Protein AF-A0A2U1S913-F1 (afdb_monomer_lite)

Radius of gyration: 18.41 Å; chains: 1; bounding box: 56×22×53 Å

Sequence (129 aa):
MKEMLNEIDWKSLIFGAAFCAVIAMFGSSPGLEILAPFASVGLLYIGYKGKNLTYGTILGAIGAIPLFLVAMYGGLGSFTITSTTVVLILISCLIIGALLGFVGALFHKNYIKTKKAKEQRGKNKKNKK

Organism: NCBI:txid190976

Secondary structure (DSSP, 8-state):
-HHHHHTS-HHHHHHHHHHHHHHHHHHTSTT-GGGGGGHHHHHHHHHHT-SSHHHHHHHHHHHTHHHHHHIIIIIT------HHHHHHHHHHHHHHHHHHHHHHHHHHHHHHHHHHHHHHHHHHHHTT-

Structure (mmCIF, N/CA/C/O backbone):
data_AF-A0A2U1S913-F1
#
_entry.id   AF-A0A2U1S913-F1
#
loop_
_atom_site.group_PDB
_atom_site.id
_atom_site.type_symbol
_atom_site.label_atom_id
_atom_site.label_alt_id
_atom_site.label_comp_id
_atom_site.label_asym_id
_atom_site.label_entity_id
_atom_site.label_seq_id
_atom_site.pdbx_PDB_ins_code
_atom_site.Cartn_x
_atom_site.Cartn_y
_atom_site.Cartn_z
_atom_site.occupancy
_atom_site.B_iso_or_equiv
_atom_site.auth_seq_id
_atom_site.auth_comp_id
_atom_site.auth_asym_id
_atom_site.auth_atom_id
_atom_site.pdbx_PDB_model_num
ATOM 1 N N . MET A 1 1 ? 9.247 -2.734 19.733 1.00 43.06 1 MET A N 1
ATOM 2 C CA . MET A 1 1 ? 8.830 -3.309 18.427 1.00 43.06 1 MET A CA 1
ATOM 3 C C . MET A 1 1 ? 7.828 -4.463 18.538 1.00 43.06 1 MET A C 1
ATOM 5 O O . MET A 1 1 ? 6.896 -4.474 17.748 1.00 43.06 1 MET A O 1
ATOM 9 N N . LYS A 1 2 ? 7.953 -5.406 19.491 1.00 38.94 2 LYS A N 1
ATOM 10 C CA . LYS A 1 2 ? 7.021 -6.553 19.621 1.00 38.94 2 LYS A CA 1
ATOM 11 C C . LYS A 1 2 ? 5.573 -6.158 19.974 1.00 38.94 2 LYS A C 1
ATOM 13 O O . LYS A 1 2 ? 4.648 -6.733 19.417 1.00 38.94 2 LYS A O 1
ATOM 18 N N . GLU A 1 3 ? 5.374 -5.127 20.800 1.00 40.91 3 GLU A N 1
ATOM 19 C CA . GLU A 1 3 ? 4.033 -4.563 21.051 1.00 40.91 3 GLU A CA 1
ATOM 20 C C . GLU A 1 3 ? 3.456 -3.824 19.833 1.00 40.91 3 GLU A C 1
ATOM 22 O O . GLU A 1 3 ? 2.255 -3.885 19.598 1.00 40.91 3 GLU A O 1
ATOM 27 N N . MET A 1 4 ? 4.303 -3.198 19.002 1.00 41.97 4 MET A N 1
ATOM 28 C CA . MET A 1 4 ? 3.852 -2.457 17.815 1.00 41.97 4 MET A CA 1
ATOM 29 C C . MET A 1 4 ? 3.279 -3.372 16.730 1.00 41.97 4 MET A C 1
ATOM 31 O O . MET A 1 4 ? 2.371 -2.954 16.026 1.00 41.97 4 MET A O 1
ATOM 35 N N . LEU A 1 5 ? 3.799 -4.598 16.589 1.00 48.22 5 LEU A N 1
ATOM 36 C CA . LEU A 1 5 ? 3.340 -5.586 15.603 1.00 48.22 5 LEU A CA 1
ATOM 37 C C . LEU A 1 5 ? 1.999 -6.226 15.989 1.00 48.22 5 LEU A C 1
ATOM 39 O O . LEU A 1 5 ? 1.228 -6.595 15.110 1.00 48.22 5 LEU A O 1
ATOM 43 N N . ASN A 1 6 ? 1.710 -6.326 17.289 1.00 47.25 6 ASN A N 1
ATOM 44 C CA . ASN A 1 6 ? 0.494 -6.960 17.804 1.00 47.25 6 ASN A CA 1
ATOM 45 C C . ASN A 1 6 ? -0.743 -6.041 17.724 1.00 47.25 6 ASN A C 1
ATOM 47 O O . ASN A 1 6 ? -1.876 -6.499 17.821 1.00 47.25 6 ASN A O 1
ATOM 51 N N . GLU A 1 7 ? -0.532 -4.736 17.529 1.00 53.41 7 GLU A N 1
ATOM 52 C CA . GLU A 1 7 ? -1.601 -3.759 17.281 1.00 53.41 7 GLU A CA 1
ATOM 53 C C . GLU A 1 7 ? -1.943 -3.598 15.793 1.00 53.41 7 GLU A C 1
ATOM 55 O O . GLU A 1 7 ? -2.865 -2.853 15.448 1.00 53.41 7 GLU A O 1
ATOM 60 N N . ILE A 1 8 ? -1.204 -4.269 14.904 1.00 56.62 8 ILE A N 1
ATOM 61 C CA . ILE A 1 8 ? -1.432 -4.184 13.465 1.00 56.62 8 ILE A CA 1
ATOM 62 C C . ILE A 1 8 ? -2.520 -5.179 13.088 1.00 56.62 8 ILE A C 1
ATOM 64 O O . ILE A 1 8 ? -2.363 -6.391 13.227 1.00 56.62 8 ILE A O 1
ATOM 68 N N . ASP A 1 9 ? -3.606 -4.665 12.518 1.00 68.38 9 ASP A N 1
ATOM 69 C CA . ASP A 1 9 ? -4.624 -5.481 11.866 1.00 68.38 9 ASP A CA 1
ATOM 70 C C . ASP A 1 9 ? -4.043 -6.003 10.531 1.00 68.38 9 ASP A C 1
ATOM 72 O O . ASP A 1 9 ? -4.280 -5.452 9.454 1.00 68.38 9 ASP A O 1
ATOM 76 N N . TRP A 1 10 ? -3.193 -7.038 10.613 1.00 65.94 10 TRP A N 1
ATOM 77 C CA . TRP A 1 10 ? -2.471 -7.645 9.481 1.00 65.94 10 TRP A CA 1
ATOM 78 C C . TRP A 1 10 ? -3.409 -8.058 8.346 1.00 65.94 10 TRP A C 1
ATOM 80 O O . TRP A 1 10 ? -3.053 -7.944 7.176 1.00 65.94 10 TRP A O 1
ATOM 90 N N . LYS A 1 11 ? -4.639 -8.468 8.676 1.00 73.00 11 LYS A N 1
ATOM 91 C CA . LYS A 1 11 ? -5.674 -8.781 7.685 1.00 73.00 11 LYS A CA 1
ATOM 92 C C . LYS A 1 11 ? -6.037 -7.555 6.852 1.00 73.00 11 LYS A C 1
ATOM 94 O O . LYS A 1 11 ? -6.166 -7.659 5.638 1.00 73.00 11 LYS A O 1
ATOM 99 N N . SER A 1 12 ? -6.164 -6.394 7.491 1.00 71.38 12 SER A N 1
ATOM 100 C CA . SER A 1 12 ? -6.466 -5.138 6.809 1.00 71.38 12 SER A CA 1
ATOM 101 C C . SER A 1 12 ? -5.305 -4.653 5.946 1.00 71.38 12 SER A C 1
ATOM 103 O O . SER A 1 12 ? -5.545 -4.133 4.859 1.00 71.38 12 SER A O 1
ATOM 105 N N . LEU A 1 13 ? -4.064 -4.850 6.410 1.00 75.00 13 LEU A N 1
ATOM 106 C CA . LEU A 1 13 ? -2.863 -4.553 5.631 1.00 75.00 13 LEU A CA 1
ATOM 107 C C . LEU A 1 13 ? -2.823 -5.405 4.359 1.00 75.00 13 LEU A C 1
ATOM 109 O O . LEU A 1 13 ? -2.756 -4.860 3.265 1.00 75.00 13 LEU A O 1
ATOM 113 N N . ILE A 1 14 ? -2.914 -6.729 4.504 1.00 78.75 14 ILE A N 1
ATOM 114 C CA . ILE A 1 14 ? -2.832 -7.674 3.384 1.00 78.75 14 ILE A CA 1
ATOM 115 C C . ILE A 1 14 ? -3.975 -7.434 2.395 1.00 78.75 14 ILE A C 1
ATOM 117 O O . ILE A 1 14 ? -3.736 -7.357 1.194 1.00 78.75 14 ILE A O 1
ATOM 121 N N . PHE A 1 15 ? -5.204 -7.258 2.885 1.00 81.31 15 PHE A N 1
ATOM 122 C CA . PHE A 1 15 ? -6.363 -7.041 2.023 1.00 81.31 15 PHE A CA 1
ATOM 123 C C . PHE A 1 15 ? -6.294 -5.701 1.286 1.00 81.31 15 PHE A C 1
ATOM 125 O O . PHE A 1 15 ? -6.515 -5.655 0.081 1.00 81.31 15 PHE A O 1
ATOM 132 N N . GLY A 1 16 ? -5.951 -4.611 1.980 1.00 79.25 16 GLY A N 1
ATOM 133 C CA . GLY A 1 16 ? -5.841 -3.297 1.348 1.00 79.25 16 GLY A CA 1
ATOM 134 C C . GLY A 1 16 ? -4.670 -3.203 0.370 1.00 79.25 16 GLY A C 1
ATOM 135 O O . GLY A 1 16 ? -4.816 -2.598 -0.687 1.00 79.25 16 GLY A O 1
ATOM 136 N N . ALA A 1 17 ? -3.546 -3.853 0.678 1.00 80.69 17 ALA A N 1
ATOM 137 C CA . ALA A 1 17 ? -2.374 -3.931 -0.187 1.00 80.69 17 ALA A CA 1
ATOM 138 C C . ALA A 1 17 ? -2.664 -4.758 -1.449 1.00 80.69 17 ALA A C 1
ATOM 140 O O . ALA A 1 17 ? -2.360 -4.318 -2.556 1.00 80.69 17 ALA A O 1
ATOM 141 N N . ALA A 1 18 ? -3.316 -5.916 -1.295 1.00 80.25 18 ALA A N 1
ATOM 142 C CA . ALA A 1 18 ? -3.746 -6.747 -2.415 1.00 80.25 18 ALA A CA 1
ATOM 143 C C . ALA A 1 18 ? -4.790 -6.029 -3.282 1.00 80.25 18 ALA A C 1
ATOM 145 O O . ALA A 1 18 ? -4.669 -6.022 -4.502 1.00 80.25 18 ALA A O 1
ATOM 146 N N . PHE A 1 19 ? -5.773 -5.364 -2.667 1.00 83.00 19 PHE A N 1
ATOM 147 C CA . PHE A 1 19 ? -6.769 -4.574 -3.389 1.00 83.00 19 PHE A CA 1
ATOM 148 C C . PHE A 1 19 ? -6.118 -3.430 -4.174 1.00 83.00 19 PHE A C 1
ATOM 150 O O . PHE A 1 19 ? -6.418 -3.236 -5.347 1.00 83.00 19 PHE A O 1
ATOM 157 N N . CYS A 1 20 ? -5.176 -2.714 -3.555 1.00 82.75 20 CYS A N 1
ATOM 158 C CA . CYS A 1 20 ? -4.420 -1.651 -4.208 1.00 82.75 20 CYS A CA 1
ATOM 159 C C . CYS A 1 20 ? -3.634 -2.183 -5.418 1.00 82.75 20 CYS A C 1
ATOM 161 O O . CYS A 1 20 ? -3.736 -1.617 -6.502 1.00 82.75 20 CYS A O 1
ATOM 163 N N . ALA A 1 21 ? -2.928 -3.309 -5.261 1.00 79.31 21 ALA A N 1
ATOM 164 C CA . ALA A 1 21 ? -2.162 -3.940 -6.335 1.00 79.31 21 ALA A CA 1
ATOM 165 C C . ALA A 1 21 ? -3.048 -4.388 -7.504 1.00 79.31 21 ALA A C 1
ATOM 167 O O . ALA A 1 21 ? -2.759 -4.077 -8.655 1.00 79.31 21 ALA A O 1
ATOM 168 N N . VAL A 1 22 ? -4.142 -5.095 -7.210 1.00 81.12 22 VAL A N 1
ATOM 169 C CA . VAL A 1 22 ? -5.052 -5.632 -8.230 1.00 81.12 22 VAL A CA 1
ATOM 170 C C . VAL A 1 22 ? -5.698 -4.496 -9.016 1.00 81.12 22 VAL A C 1
ATOM 172 O O . VAL A 1 22 ? -5.671 -4.506 -10.243 1.00 81.12 22 VAL A O 1
ATOM 175 N N . ILE A 1 23 ? -6.224 -3.479 -8.331 1.00 82.00 23 ILE A N 1
ATOM 176 C CA . ILE A 1 23 ? -6.868 -2.341 -8.994 1.00 82.00 23 ILE A CA 1
ATOM 177 C C . ILE A 1 23 ? -5.860 -1.512 -9.794 1.00 82.00 23 ILE A C 1
ATOM 179 O O . ILE A 1 23 ? -6.182 -1.083 -10.897 1.00 82.00 23 ILE A O 1
ATOM 183 N N . ALA A 1 24 ? -4.636 -1.328 -9.296 1.00 77.19 24 ALA A N 1
ATOM 184 C CA . ALA A 1 24 ? -3.584 -0.655 -10.053 1.00 77.19 24 ALA A CA 1
ATOM 185 C C . ALA A 1 24 ? -3.173 -1.442 -11.307 1.00 77.19 24 ALA A C 1
ATOM 187 O O . ALA A 1 24 ? -2.939 -0.846 -12.354 1.00 77.19 24 ALA A O 1
ATOM 188 N N . MET A 1 25 ? -3.141 -2.775 -11.228 1.00 75.00 25 MET A N 1
ATOM 189 C CA . MET A 1 25 ? -2.840 -3.637 -12.370 1.00 75.00 25 MET A CA 1
ATOM 190 C C . MET A 1 25 ? -3.932 -3.547 -13.444 1.00 75.00 25 MET A C 1
ATOM 192 O O . MET A 1 25 ? -3.623 -3.382 -14.622 1.00 75.00 25 MET A O 1
ATOM 196 N N . PHE A 1 26 ? -5.209 -3.569 -13.049 1.00 75.56 26 PHE A N 1
ATOM 197 C CA . PHE A 1 26 ? -6.321 -3.326 -13.975 1.00 75.56 26 PHE A CA 1
ATOM 198 C C . PHE A 1 26 ? -6.320 -1.892 -14.521 1.00 75.56 26 PHE A C 1
ATOM 200 O O . PHE A 1 26 ? -6.592 -1.695 -15.701 1.00 75.56 26 PHE A O 1
ATOM 207 N N . GLY A 1 27 ? -5.962 -0.906 -13.695 1.00 66.31 27 GLY A N 1
ATOM 208 C CA . GLY A 1 27 ? -5.845 0.499 -14.088 1.00 66.31 27 GLY A CA 1
ATOM 209 C C . GLY A 1 27 ? -4.735 0.778 -15.104 1.00 66.31 27 GLY A C 1
ATOM 210 O O . GLY A 1 27 ? -4.809 1.767 -15.821 1.00 66.31 27 GLY A O 1
ATOM 211 N N . SER A 1 28 ? -3.741 -0.106 -15.207 1.00 66.06 28 SER A N 1
ATOM 212 C CA . SER A 1 28 ? -2.704 -0.048 -16.241 1.00 66.06 28 SER A CA 1
ATOM 213 C C . SER A 1 28 ? -3.165 -0.584 -17.601 1.00 66.06 28 SER A C 1
ATOM 215 O O . SER A 1 28 ? -2.424 -0.478 -18.580 1.00 66.06 28 SER A O 1
ATOM 217 N N . SER A 1 29 ? -4.344 -1.209 -17.681 1.00 69.94 29 SER A N 1
ATOM 218 C CA . SER A 1 29 ? -4.866 -1.715 -18.950 1.00 69.94 29 SER A CA 1
ATOM 219 C C . SER A 1 29 ? -5.515 -0.580 -19.752 1.00 69.94 29 SER A C 1
ATOM 221 O O . SER A 1 29 ? -6.325 0.170 -19.194 1.00 69.94 29 SER A O 1
ATOM 223 N N . PRO A 1 30 ? -5.216 -0.454 -21.059 1.00 62.88 30 PRO A N 1
ATOM 224 C CA . PRO A 1 30 ? -5.810 0.578 -21.902 1.00 62.88 30 PRO A CA 1
ATOM 225 C C . PRO A 1 30 ? -7.341 0.451 -21.900 1.00 62.88 30 PRO A C 1
ATOM 227 O O . PRO A 1 30 ? -7.887 -0.621 -22.156 1.00 62.88 30 PRO A O 1
ATOM 230 N N . GLY A 1 31 ? -8.032 1.545 -21.559 1.00 66.38 31 GLY A N 1
ATOM 231 C CA . GLY A 1 31 ? -9.493 1.600 -21.402 1.00 66.38 31 GLY A CA 1
ATOM 232 C C . GLY A 1 31 ? -10.012 1.476 -19.960 1.00 66.38 31 GLY A C 1
ATOM 233 O O . GLY A 1 31 ? -11.181 1.769 -19.718 1.00 66.38 31 GLY A O 1
ATOM 234 N N . LEU A 1 32 ? -9.163 1.107 -18.992 1.00 65.31 32 LEU A N 1
ATOM 235 C CA . LEU A 1 32 ? -9.511 0.996 -17.563 1.00 65.31 32 LEU A CA 1
ATOM 236 C C . LEU A 1 32 ? -8.736 1.980 -16.673 1.00 65.31 32 LEU A C 1
ATOM 238 O O . LEU A 1 32 ? -8.757 1.863 -15.453 1.00 65.31 32 LEU A O 1
ATOM 242 N N . GLU A 1 33 ? -8.114 3.003 -17.251 1.00 67.56 33 GLU A N 1
ATOM 243 C CA . GLU A 1 33 ? -7.314 4.018 -16.541 1.00 67.56 33 GLU A CA 1
ATOM 244 C C . GLU A 1 33 ? -8.111 4.735 -15.436 1.00 67.56 33 GLU A C 1
ATOM 246 O O . GLU A 1 33 ? -7.569 5.111 -14.396 1.00 67.56 33 GLU A O 1
ATOM 251 N N . ILE A 1 34 ? -9.433 4.839 -15.611 1.00 73.38 34 ILE A N 1
ATOM 252 C CA . ILE A 1 34 ? -10.371 5.377 -14.616 1.00 73.38 34 ILE A CA 1
ATOM 253 C C . ILE A 1 34 ? -10.355 4.587 -13.292 1.00 73.38 34 ILE A C 1
ATOM 255 O O . ILE A 1 34 ? -10.725 5.128 -12.252 1.00 73.38 34 ILE A O 1
ATOM 259 N N . LEU A 1 35 ? -9.921 3.318 -13.309 1.00 72.56 35 LEU A N 1
ATOM 260 C CA . LEU A 1 35 ? -9.795 2.464 -12.126 1.00 72.56 35 LEU A CA 1
ATOM 261 C C . LEU A 1 35 ? -8.517 2.747 -11.328 1.00 72.56 35 LEU A C 1
ATOM 263 O O . LEU A 1 35 ? -8.500 2.502 -10.124 1.00 72.56 35 LEU A O 1
ATOM 267 N N . ALA A 1 36 ? -7.473 3.309 -11.943 1.00 68.62 36 ALA A N 1
ATOM 268 C CA . ALA A 1 36 ? -6.211 3.616 -11.271 1.00 68.62 36 ALA A CA 1
ATOM 269 C C . ALA A 1 36 ? -6.374 4.452 -9.977 1.00 68.62 36 ALA A C 1
ATOM 271 O O . ALA A 1 36 ? -5.818 4.054 -8.948 1.00 68.62 36 ALA A O 1
ATOM 272 N N . PRO A 1 37 ? -7.173 5.543 -9.927 1.00 73.00 37 PRO A N 1
ATOM 273 C CA . PRO A 1 37 ? -7.398 6.275 -8.679 1.00 73.00 37 PRO A CA 1
ATOM 274 C C . PRO A 1 37 ? -8.131 5.452 -7.611 1.00 73.00 37 PRO A C 1
ATOM 276 O O . PRO A 1 37 ? -7.932 5.704 -6.423 1.00 73.00 37 PRO A O 1
ATOM 279 N N . PHE A 1 38 ? -8.918 4.433 -7.975 1.00 78.75 38 PHE A N 1
ATOM 280 C CA . PHE A 1 38 ? -9.587 3.561 -7.000 1.00 78.75 38 PHE A CA 1
ATOM 281 C C . PHE A 1 38 ? -8.609 2.661 -6.237 1.00 78.75 38 PHE A C 1
ATOM 283 O O . PHE A 1 38 ? -8.939 2.206 -5.140 1.00 78.75 38 PHE A O 1
ATOM 290 N N . ALA A 1 39 ? -7.378 2.475 -6.726 1.00 78.62 39 ALA A N 1
ATOM 291 C CA . ALA A 1 39 ? -6.333 1.781 -5.975 1.00 78.62 39 ALA A CA 1
ATOM 292 C C . ALA A 1 39 ? -6.039 2.481 -4.632 1.00 78.62 39 ALA A C 1
ATOM 294 O O . ALA A 1 39 ? -5.741 1.821 -3.633 1.00 78.62 39 ALA A O 1
ATOM 295 N N . SER A 1 40 ? -6.209 3.808 -4.568 1.00 79.50 40 SER A N 1
ATOM 296 C CA . SER A 1 40 ? -6.034 4.598 -3.341 1.00 79.50 40 SER A CA 1
ATOM 297 C C . SER A 1 40 ? -7.002 4.206 -2.217 1.00 79.50 40 SER A C 1
ATOM 299 O O . SER A 1 40 ? -6.673 4.372 -1.041 1.00 79.50 40 SER A O 1
ATOM 301 N N . VAL A 1 41 ? -8.156 3.609 -2.546 1.00 82.44 41 VAL A N 1
ATOM 302 C CA . VAL A 1 41 ? -9.141 3.120 -1.568 1.00 82.44 41 VAL A CA 1
ATOM 303 C C . VAL A 1 41 ? -8.551 2.005 -0.704 1.00 82.44 41 VAL A C 1
ATOM 305 O O . VAL A 1 41 ? -8.812 1.960 0.497 1.00 82.44 41 VAL A O 1
ATOM 308 N N . GLY A 1 42 ? -7.693 1.152 -1.275 1.00 80.31 42 GLY A N 1
ATOM 309 C CA . GLY A 1 42 ? -6.983 0.114 -0.523 1.00 80.31 42 GLY A CA 1
ATOM 310 C C . GLY A 1 42 ? -6.054 0.704 0.543 1.00 80.31 42 GLY A C 1
ATOM 311 O O . GLY A 1 42 ? -6.072 0.271 1.694 1.00 80.31 42 GLY A O 1
ATOM 312 N N . LEU A 1 43 ? -5.312 1.758 0.194 1.00 82.12 43 LEU A N 1
ATOM 313 C CA . LEU A 1 43 ? -4.407 2.468 1.110 1.00 82.12 43 LEU A CA 1
ATOM 314 C C . LEU A 1 43 ? -5.172 3.259 2.181 1.00 82.12 43 LEU A C 1
ATOM 316 O O . LEU A 1 43 ? -4.798 3.243 3.356 1.00 82.12 43 LEU A O 1
ATOM 320 N N . LEU A 1 44 ? -6.288 3.887 1.801 1.00 82.56 44 LEU A N 1
ATOM 321 C CA . LEU A 1 44 ? -7.202 4.549 2.734 1.00 82.56 44 LEU A CA 1
ATOM 322 C C . LEU A 1 44 ? -7.808 3.554 3.729 1.00 82.56 44 LEU A C 1
ATOM 324 O O . LEU A 1 44 ? -7.915 3.873 4.912 1.00 82.56 44 LEU A O 1
ATOM 328 N N . TYR A 1 45 ? -8.167 2.346 3.282 1.00 80.06 45 TYR A N 1
ATOM 329 C CA . TYR A 1 45 ? -8.697 1.288 4.144 1.00 80.06 45 TYR A CA 1
ATOM 330 C C . TYR A 1 45 ? -7.661 0.817 5.174 1.00 80.06 45 TYR A C 1
ATOM 332 O O . TYR A 1 45 ? -7.984 0.687 6.357 1.00 80.06 45 TYR A O 1
ATOM 340 N N . ILE A 1 46 ? -6.403 0.646 4.752 1.00 82.06 46 ILE A N 1
ATOM 341 C CA . ILE A 1 46 ? -5.278 0.332 5.648 1.00 82.06 46 ILE A CA 1
ATOM 342 C C . ILE A 1 46 ? -5.122 1.418 6.719 1.00 82.06 46 ILE A C 1
ATOM 344 O O . ILE A 1 46 ? -5.050 1.109 7.909 1.00 82.06 46 ILE A O 1
ATOM 348 N N . GLY A 1 47 ? -5.122 2.689 6.308 1.00 76.25 47 GLY A N 1
ATOM 349 C CA . GLY A 1 47 ? -5.032 3.827 7.223 1.00 76.25 47 GLY A CA 1
ATOM 350 C C . GLY A 1 47 ? -6.224 3.926 8.178 1.00 76.25 47 GLY A C 1
ATOM 351 O O . GLY A 1 47 ? -6.044 4.165 9.371 1.00 76.25 47 GLY A O 1
ATOM 352 N N . TYR A 1 48 ? -7.442 3.691 7.681 1.00 75.38 48 TYR A N 1
ATOM 353 C CA . TYR A 1 48 ? -8.685 3.762 8.456 1.00 75.38 48 TYR A CA 1
ATOM 354 C C . TYR A 1 48 ? -8.760 2.708 9.560 1.00 75.38 48 TYR A C 1
ATOM 356 O O . TYR A 1 48 ? -9.295 2.966 10.632 1.00 75.38 48 TYR A O 1
ATOM 364 N N . LYS A 1 49 ? -8.215 1.516 9.329 1.00 76.25 49 LYS A N 1
ATOM 365 C CA . LYS A 1 49 ? -8.117 0.466 10.351 1.00 76.25 49 LYS A CA 1
ATOM 366 C C . LYS A 1 49 ? -6.945 0.666 11.319 1.00 76.25 49 LYS A C 1
ATOM 368 O O . LYS A 1 49 ? -6.838 -0.065 12.302 1.00 76.25 49 LYS A O 1
ATOM 373 N N . GLY A 1 50 ? -6.096 1.665 11.078 1.00 67.38 50 GLY A N 1
ATOM 374 C CA . GLY A 1 50 ? -4.989 2.029 11.951 1.00 67.38 50 GLY A CA 1
ATOM 375 C C . GLY A 1 50 ? -5.471 2.567 13.300 1.00 67.38 50 GLY A C 1
ATOM 376 O O . GLY A 1 50 ? -6.219 3.539 13.379 1.00 67.38 50 GLY A O 1
ATOM 377 N N . LYS A 1 51 ? -4.979 1.967 14.389 1.00 66.12 51 LYS A N 1
ATOM 378 C CA . LYS A 1 51 ? -5.312 2.359 15.771 1.00 66.12 51 LYS A CA 1
ATOM 379 C C . LYS A 1 51 ? -4.909 3.806 16.091 1.00 66.12 51 LYS A C 1
ATOM 381 O O . LYS A 1 51 ? -5.559 4.480 16.887 1.00 66.12 51 LYS A O 1
ATOM 386 N N . ASN A 1 52 ? -3.840 4.287 15.455 1.00 72.38 52 ASN A N 1
ATOM 387 C CA . ASN A 1 52 ? -3.228 5.589 15.688 1.00 72.38 52 ASN A CA 1
ATOM 388 C C . ASN A 1 52 ? -2.823 6.259 14.375 1.00 72.38 52 ASN A C 1
ATOM 390 O O . ASN A 1 52 ? -2.562 5.603 13.372 1.00 72.38 52 ASN A O 1
ATOM 394 N N . LEU A 1 53 ? -2.712 7.586 14.423 1.00 73.69 53 LEU A N 1
ATOM 395 C CA . LEU A 1 53 ? -2.448 8.431 13.259 1.00 73.69 53 LEU A CA 1
ATOM 396 C C . LEU A 1 53 ? -1.087 8.118 12.620 1.00 73.69 53 LEU A C 1
ATOM 398 O O . LEU A 1 53 ? -1.014 7.832 11.434 1.00 73.69 53 LEU A O 1
ATOM 402 N N . THR A 1 54 ? -0.041 8.049 13.444 1.00 72.62 54 THR A N 1
ATOM 403 C CA . THR A 1 54 ? 1.322 7.669 13.046 1.00 72.62 54 THR A CA 1
ATOM 404 C C . THR A 1 54 ? 1.385 6.255 12.470 1.00 72.62 54 THR A C 1
ATOM 406 O O . THR A 1 54 ? 2.116 6.002 11.518 1.00 72.62 54 THR A O 1
ATOM 409 N N . TYR A 1 55 ? 0.592 5.332 13.017 1.00 73.50 55 TYR A N 1
ATOM 410 C CA . TYR A 1 55 ? 0.551 3.949 12.549 1.00 73.50 55 TYR A CA 1
ATOM 411 C C . TYR A 1 55 ? -0.160 3.826 11.205 1.00 73.50 55 TYR A C 1
ATOM 413 O O . TYR A 1 55 ? 0.331 3.115 10.339 1.00 73.50 55 TYR A O 1
ATOM 421 N N . GLY A 1 56 ? -1.268 4.542 10.998 1.00 75.19 56 GLY A N 1
ATOM 422 C CA . GLY A 1 56 ? -1.938 4.579 9.699 1.00 75.19 56 GLY A CA 1
ATOM 423 C C . GLY A 1 56 ? -1.033 5.120 8.591 1.00 75.19 56 GLY A C 1
ATOM 424 O O . GLY A 1 56 ? -1.010 4.554 7.504 1.00 75.19 56 GLY A O 1
ATOM 425 N N . THR A 1 57 ? -0.213 6.136 8.886 1.00 79.12 57 THR A N 1
ATOM 426 C CA . THR A 1 57 ? 0.808 6.649 7.955 1.00 79.12 57 THR A CA 1
ATOM 427 C C . THR A 1 57 ? 1.847 5.586 7.594 1.00 79.12 57 THR A C 1
ATOM 429 O O . THR A 1 57 ? 2.103 5.353 6.416 1.00 79.12 57 THR A O 1
ATOM 432 N N . ILE A 1 58 ? 2.433 4.913 8.592 1.00 79.75 58 ILE A N 1
ATOM 433 C CA . ILE A 1 58 ? 3.472 3.893 8.366 1.00 79.75 58 ILE A CA 1
ATOM 434 C C . ILE A 1 58 ? 2.895 2.687 7.612 1.00 79.75 58 ILE A C 1
ATOM 436 O O . ILE A 1 58 ? 3.505 2.194 6.666 1.00 79.75 58 ILE A O 1
ATOM 440 N N . LEU A 1 59 ? 1.697 2.234 7.991 1.00 80.75 59 LEU A N 1
ATOM 441 C CA . LEU A 1 59 ? 1.017 1.114 7.339 1.00 80.75 59 LEU A CA 1
ATOM 442 C C . LEU A 1 59 ? 0.611 1.452 5.901 1.00 80.75 59 LEU A C 1
ATOM 444 O O . LEU A 1 59 ? 0.707 0.588 5.036 1.00 80.75 59 LEU A O 1
ATOM 448 N N . GLY A 1 60 ? 0.215 2.698 5.626 1.00 81.56 60 GLY A N 1
ATOM 449 C CA . GLY A 1 60 ? -0.041 3.175 4.267 1.00 81.56 60 GLY A CA 1
ATOM 450 C C . GLY A 1 60 ? 1.220 3.188 3.401 1.00 81.56 60 GLY A C 1
ATOM 451 O O . GLY A 1 60 ? 1.180 2.738 2.260 1.00 81.56 60 GLY A O 1
ATOM 452 N N . ALA A 1 61 ? 2.362 3.615 3.949 1.00 84.12 61 ALA A N 1
ATOM 453 C CA . ALA A 1 61 ? 3.642 3.570 3.238 1.00 84.12 61 ALA A CA 1
ATOM 454 C C . ALA A 1 61 ? 4.067 2.127 2.900 1.00 84.12 61 ALA A C 1
ATOM 456 O O . ALA A 1 61 ? 4.462 1.846 1.771 1.00 84.12 61 ALA A O 1
ATOM 457 N N . ILE A 1 62 ? 3.920 1.191 3.846 1.00 83.94 62 ILE A N 1
ATOM 458 C CA . ILE A 1 62 ? 4.206 -0.239 3.625 1.00 83.94 62 ILE A CA 1
ATOM 459 C C . ILE A 1 62 ? 3.211 -0.849 2.624 1.00 83.94 62 ILE A C 1
ATOM 461 O O . ILE A 1 62 ? 3.595 -1.623 1.750 1.00 83.94 62 ILE A O 1
ATOM 465 N N . GLY A 1 63 ? 1.933 -0.478 2.709 1.00 81.06 63 GLY A N 1
ATOM 466 C CA . GLY A 1 63 ? 0.888 -0.936 1.792 1.00 81.06 63 GLY A CA 1
ATOM 467 C C . GLY A 1 63 ? 1.074 -0.468 0.346 1.00 81.06 63 GLY A C 1
ATOM 468 O O . GLY A 1 63 ? 0.517 -1.084 -0.558 1.00 81.06 63 GLY A O 1
ATOM 469 N N . ALA A 1 64 ? 1.874 0.578 0.114 1.00 83.81 64 ALA A N 1
ATOM 470 C CA . ALA A 1 64 ? 2.212 1.070 -1.221 1.00 83.81 64 ALA A CA 1
ATOM 471 C C . ALA A 1 64 ? 3.354 0.284 -1.893 1.00 83.81 64 ALA A C 1
ATOM 473 O O . ALA A 1 64 ? 3.595 0.456 -3.084 1.00 83.81 64 ALA A O 1
ATOM 474 N N . ILE A 1 65 ? 4.029 -0.626 -1.184 1.00 83.94 65 ILE A N 1
ATOM 475 C CA . ILE A 1 65 ? 5.055 -1.503 -1.774 1.00 83.94 65 ILE A CA 1
ATOM 476 C C . ILE A 1 65 ? 4.489 -2.330 -2.949 1.00 83.94 65 ILE A C 1
ATOM 478 O O . ILE A 1 65 ? 5.079 -2.296 -4.027 1.00 83.94 65 ILE A O 1
ATOM 482 N N . PRO A 1 66 ? 3.340 -3.025 -2.822 1.00 80.94 66 PRO A N 1
ATOM 483 C CA . PRO A 1 66 ? 2.713 -3.698 -3.959 1.00 80.94 66 PRO A CA 1
ATOM 484 C C . PRO A 1 66 ? 2.414 -2.769 -5.142 1.00 80.94 66 PRO A C 1
ATOM 486 O O . PRO A 1 66 ? 2.548 -3.179 -6.292 1.00 80.94 66 PRO A O 1
ATOM 489 N N . LEU A 1 67 ?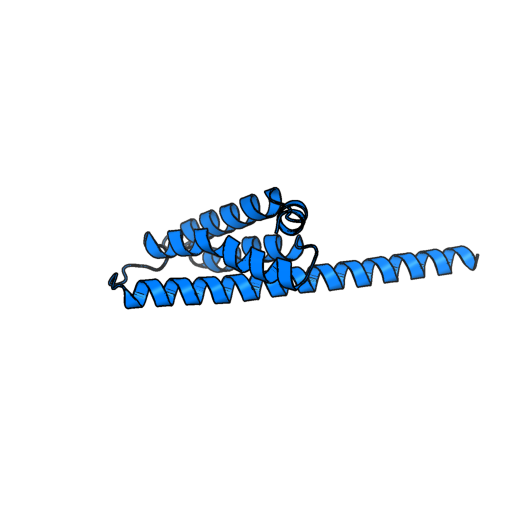 2.042 -1.515 -4.871 1.00 76.62 67 LEU A N 1
ATOM 490 C CA . LEU A 1 67 ? 1.787 -0.510 -5.903 1.00 76.62 67 LEU A CA 1
ATOM 491 C C . LEU A 1 67 ? 3.074 -0.166 -6.670 1.00 76.62 67 LEU A C 1
ATOM 493 O O . LEU A 1 67 ? 3.053 -0.053 -7.893 1.00 76.62 67 LEU A O 1
ATOM 497 N N . PHE A 1 68 ? 4.205 -0.077 -5.966 1.00 81.12 68 PHE A N 1
ATOM 498 C CA . PHE A 1 68 ? 5.524 0.090 -6.576 1.00 81.12 68 PHE A CA 1
ATOM 499 C C . PHE A 1 68 ? 5.911 -1.101 -7.466 1.00 81.12 68 PHE A C 1
ATOM 501 O O . PHE A 1 68 ? 6.431 -0.892 -8.562 1.00 81.12 68 PHE A O 1
ATOM 508 N N . LEU A 1 69 ? 5.625 -2.340 -7.043 1.00 79.12 69 LEU A N 1
ATOM 509 C CA . LEU A 1 69 ? 5.834 -3.511 -7.902 1.00 79.12 69 LEU A CA 1
ATOM 510 C C . LEU A 1 69 ? 5.011 -3.393 -9.189 1.00 79.12 69 LEU A C 1
ATOM 512 O O . LEU A 1 69 ? 5.564 -3.539 -10.273 1.00 79.12 69 LEU A O 1
ATOM 516 N N . VAL A 1 70 ? 3.721 -3.067 -9.092 1.00 77.25 70 VAL A N 1
ATOM 517 C CA . VAL A 1 70 ? 2.867 -2.892 -10.279 1.00 77.25 70 VAL A CA 1
ATOM 518 C C . VAL A 1 70 ? 3.417 -1.801 -11.202 1.00 77.25 70 VAL A C 1
ATOM 520 O O . VAL A 1 70 ? 3.530 -2.023 -12.404 1.00 77.25 70 VAL A O 1
ATOM 523 N N . ALA A 1 71 ? 3.844 -0.664 -10.649 1.00 76.19 71 ALA A N 1
ATOM 524 C CA . ALA A 1 71 ? 4.496 0.405 -11.403 1.00 76.19 71 ALA A CA 1
ATOM 525 C C . ALA A 1 71 ? 5.765 -0.068 -12.141 1.00 76.19 71 ALA A C 1
ATOM 527 O O . ALA A 1 71 ? 5.981 0.312 -13.290 1.00 76.19 71 ALA A O 1
ATOM 528 N N . MET A 1 72 ? 6.580 -0.920 -11.508 1.00 74.44 72 MET A N 1
ATOM 529 C CA . MET A 1 72 ? 7.807 -1.471 -12.096 1.00 74.44 72 MET A CA 1
ATOM 530 C C . MET A 1 72 ? 7.545 -2.496 -13.205 1.00 74.44 72 MET A C 1
ATOM 532 O O . MET A 1 72 ? 8.286 -2.529 -14.184 1.00 74.44 72 MET A O 1
ATOM 536 N N . TYR A 1 73 ? 6.487 -3.301 -13.087 1.00 72.94 73 TYR A N 1
ATOM 537 C CA . TYR A 1 73 ? 6.105 -4.318 -14.078 1.00 72.94 73 TYR A CA 1
ATOM 538 C C . TYR A 1 73 ? 5.332 -3.748 -15.284 1.00 72.94 73 TYR A C 1
ATOM 540 O O . TYR A 1 73 ? 4.662 -4.487 -16.001 1.00 72.94 73 TYR A O 1
ATOM 548 N N . GLY A 1 74 ? 5.441 -2.440 -15.531 1.00 64.62 74 GLY A N 1
ATOM 549 C CA . GLY A 1 74 ? 4.815 -1.767 -16.672 1.00 64.62 74 GLY A CA 1
ATOM 550 C C . GLY A 1 74 ? 3.495 -1.067 -16.353 1.00 64.62 74 GLY A C 1
ATOM 551 O O . GLY A 1 74 ? 2.880 -0.525 -17.264 1.00 64.62 74 GLY A O 1
ATOM 552 N N . GLY A 1 75 ? 3.102 -1.004 -15.074 1.00 61.28 75 GLY A N 1
ATOM 553 C CA . GLY A 1 75 ? 1.860 -0.387 -14.591 1.00 61.28 75 GLY A CA 1
ATOM 554 C C . GLY A 1 75 ? 1.664 1.095 -14.938 1.00 61.28 75 GLY A C 1
ATOM 555 O O . GLY A 1 75 ? 0.551 1.608 -14.886 1.00 61.28 75 GLY A O 1
ATOM 556 N N . LEU A 1 76 ? 2.753 1.803 -15.247 1.00 58.66 76 LEU A N 1
ATOM 557 C CA . LEU A 1 76 ? 2.748 3.218 -15.631 1.00 58.66 76 LEU A CA 1
ATOM 558 C C . LEU A 1 76 ? 3.205 3.435 -17.091 1.00 58.66 76 LEU A C 1
ATOM 560 O O . LEU A 1 76 ? 3.334 4.578 -17.521 1.00 58.66 76 LEU A O 1
ATOM 564 N N . GLY A 1 77 ? 3.444 2.364 -17.857 1.00 61.00 77 GLY A N 1
ATOM 565 C CA . GLY A 1 77 ? 4.001 2.418 -19.212 1.00 61.00 77 GLY A CA 1
ATOM 566 C C . GLY A 1 77 ? 5.510 2.150 -19.278 1.00 61.00 77 GLY A C 1
ATOM 567 O O . GLY A 1 77 ? 6.176 1.900 -18.271 1.00 61.00 77 GLY A O 1
ATOM 568 N N . SER A 1 78 ? 6.060 2.150 -20.495 1.00 58.38 78 SER A N 1
ATOM 569 C CA . SER A 1 78 ? 7.475 1.858 -20.749 1.00 58.38 78 SER A CA 1
ATOM 570 C C . SER A 1 78 ? 8.370 3.022 -20.315 1.00 58.38 78 SER A C 1
ATOM 572 O O . SER A 1 78 ? 8.586 3.965 -21.072 1.00 58.38 78 SER A O 1
ATOM 574 N N . PHE A 1 79 ? 8.922 2.948 -19.104 1.00 62.44 79 PHE A N 1
ATOM 575 C CA . PHE A 1 79 ? 9.980 3.854 -18.656 1.00 62.44 79 PHE A CA 1
ATOM 576 C C . PHE A 1 79 ? 11.357 3.241 -18.867 1.00 62.44 79 PHE A C 1
ATOM 578 O O . PHE A 1 79 ? 11.559 2.040 -18.690 1.00 62.44 79 PHE A O 1
ATOM 585 N N . THR A 1 80 ? 12.337 4.089 -19.170 1.00 65.31 80 THR A N 1
ATOM 586 C CA . THR A 1 80 ? 13.747 3.706 -19.122 1.00 65.31 80 THR A CA 1
ATOM 587 C C . THR A 1 80 ? 14.108 3.381 -17.673 1.00 65.31 80 THR A C 1
ATOM 589 O O . THR A 1 80 ? 14.146 4.265 -16.811 1.00 65.31 80 THR A O 1
ATOM 592 N N . ILE A 1 81 ? 14.329 2.096 -17.391 1.00 67.06 81 ILE A N 1
ATOM 593 C CA . ILE A 1 81 ? 14.669 1.603 -16.055 1.00 67.06 81 ILE A CA 1
ATOM 594 C C . ILE A 1 81 ? 16.131 1.961 -15.765 1.00 67.06 81 ILE A C 1
ATOM 596 O O . ILE A 1 81 ? 17.047 1.177 -15.992 1.00 67.06 81 ILE A O 1
ATOM 600 N N . THR A 1 82 ? 16.343 3.177 -15.268 1.00 76.88 82 THR A N 1
ATOM 601 C CA . THR A 1 82 ? 17.619 3.631 -14.701 1.00 76.88 82 THR A CA 1
ATOM 602 C C . THR A 1 82 ? 17.527 3.585 -13.179 1.00 76.88 82 THR A C 1
ATOM 604 O O . THR A 1 82 ? 16.480 3.904 -12.614 1.00 76.88 82 THR A O 1
ATOM 607 N N . SER A 1 83 ? 18.621 3.247 -12.489 1.00 75.88 83 SER A N 1
ATOM 608 C CA . SER A 1 83 ? 18.674 3.144 -11.020 1.00 75.88 83 SER A CA 1
ATOM 609 C C . SER A 1 83 ? 18.133 4.390 -10.302 1.00 75.88 83 SER A C 1
ATOM 611 O O . SER A 1 83 ? 17.478 4.281 -9.270 1.00 75.88 83 SER A O 1
ATOM 613 N N . THR A 1 84 ? 18.349 5.578 -10.872 1.00 80.50 84 THR A N 1
ATOM 614 C CA . THR A 1 84 ? 17.817 6.855 -10.371 1.00 80.50 84 THR A CA 1
ATOM 615 C C . THR A 1 84 ? 16.296 6.956 -10.502 1.00 80.50 84 THR A C 1
ATOM 617 O O . THR A 1 84 ? 15.626 7.342 -9.546 1.00 80.50 84 THR A O 1
ATOM 620 N N . THR A 1 85 ? 15.730 6.560 -11.644 1.00 77.12 85 THR A N 1
ATOM 621 C CA . THR A 1 85 ? 14.281 6.563 -11.899 1.00 77.12 85 THR A CA 1
ATOM 622 C C . THR A 1 85 ? 13.549 5.607 -10.958 1.00 77.12 85 THR A C 1
ATOM 624 O O . THR A 1 85 ? 12.513 5.959 -10.403 1.00 77.12 85 THR A O 1
ATOM 627 N N . VAL A 1 86 ? 14.117 4.422 -10.710 1.00 80.50 86 VAL A N 1
ATOM 628 C CA . VAL A 1 86 ? 13.546 3.422 -9.792 1.00 80.50 86 VAL A CA 1
ATOM 629 C C . VAL A 1 86 ? 13.444 3.964 -8.368 1.00 80.50 86 VAL A C 1
ATOM 631 O O . VAL A 1 86 ? 12.393 3.859 -7.735 1.00 80.50 86 VAL A O 1
ATOM 634 N N . VAL A 1 87 ? 14.516 4.590 -7.874 1.00 82.12 87 VAL A N 1
ATOM 635 C CA . VAL A 1 87 ? 14.543 5.191 -6.534 1.00 82.12 87 VAL A CA 1
ATOM 636 C C . VAL A 1 87 ? 13.531 6.334 -6.426 1.00 82.12 87 VAL A C 1
ATOM 638 O O . VAL A 1 87 ? 12.807 6.414 -5.435 1.00 82.12 87 VAL A O 1
ATOM 641 N N . LEU A 1 88 ? 13.417 7.180 -7.455 1.00 83.38 88 LEU A N 1
ATOM 642 C CA . LEU A 1 88 ? 12.429 8.261 -7.486 1.00 83.38 88 LEU A CA 1
ATOM 643 C C . LEU A 1 88 ? 10.991 7.731 -7.454 1.00 83.38 88 LEU A C 1
ATOM 645 O O . LEU A 1 88 ? 10.183 8.229 -6.670 1.00 83.38 88 LEU A O 1
ATOM 649 N N . ILE A 1 89 ? 10.667 6.702 -8.241 1.00 83.81 89 ILE A N 1
ATOM 650 C CA . ILE A 1 89 ? 9.335 6.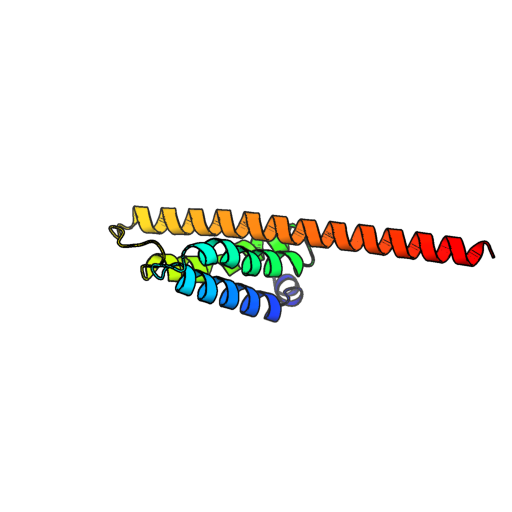078 -8.238 1.00 83.81 89 ILE A CA 1
ATOM 651 C C . ILE A 1 89 ? 9.035 5.471 -6.862 1.00 83.81 89 ILE A C 1
ATOM 653 O O . ILE A 1 89 ? 7.947 5.684 -6.329 1.00 83.81 89 ILE A O 1
ATOM 657 N N . LEU A 1 90 ? 9.999 4.778 -6.249 1.00 84.31 90 LEU A N 1
ATOM 658 C CA . LEU A 1 90 ? 9.842 4.193 -4.916 1.00 84.31 90 LEU A CA 1
ATOM 659 C C . LEU A 1 90 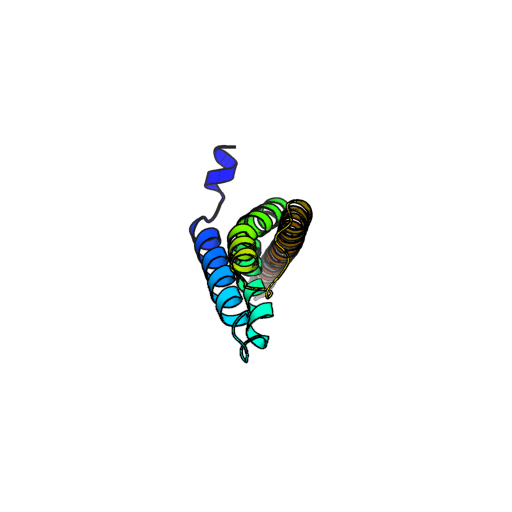? 9.549 5.265 -3.856 1.00 84.31 90 LEU A C 1
ATOM 661 O O . LEU A 1 90 ? 8.586 5.132 -3.101 1.00 84.31 90 LEU A O 1
ATOM 665 N N . ILE A 1 91 ? 10.334 6.348 -3.828 1.00 85.62 91 ILE A N 1
ATOM 666 C CA . ILE A 1 91 ? 10.142 7.468 -2.893 1.00 85.62 91 ILE A CA 1
ATOM 667 C C . ILE A 1 91 ? 8.770 8.111 -3.111 1.00 85.62 91 ILE A C 1
ATOM 669 O O . ILE A 1 91 ? 8.039 8.352 -2.151 1.00 85.62 91 ILE A O 1
ATOM 673 N N . SER A 1 92 ? 8.385 8.327 -4.369 1.00 85.25 92 SER A N 1
ATOM 674 C CA . SER A 1 92 ? 7.077 8.885 -4.729 1.00 85.25 92 SER A CA 1
ATOM 675 C C . SER A 1 92 ? 5.936 8.007 -4.210 1.00 85.25 92 SER A C 1
ATOM 677 O O . SER A 1 92 ? 5.002 8.497 -3.577 1.00 85.25 92 SER A O 1
ATOM 679 N N . CYS A 1 93 ? 6.041 6.692 -4.418 1.00 86.00 93 CYS A N 1
ATOM 680 C CA . CYS A 1 93 ? 5.049 5.709 -3.992 1.00 86.00 93 CYS A CA 1
ATOM 681 C C . CYS A 1 93 ? 4.930 5.650 -2.460 1.00 86.00 93 CYS A C 1
ATOM 683 O O . CYS A 1 93 ? 3.823 5.629 -1.922 1.00 86.00 93 CYS A O 1
ATOM 685 N N . LEU A 1 94 ? 6.061 5.717 -1.749 1.00 86.94 94 LEU A N 1
ATOM 686 C CA . LEU A 1 94 ? 6.112 5.789 -0.286 1.00 86.94 94 LEU A CA 1
ATOM 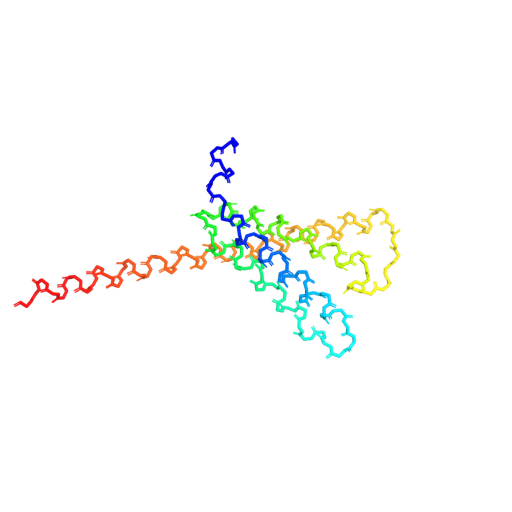687 C C . LEU A 1 94 ? 5.446 7.061 0.253 1.00 86.94 94 LEU A C 1
ATOM 689 O O . LEU A 1 94 ? 4.676 6.980 1.210 1.00 86.94 94 LEU A O 1
ATOM 693 N N . ILE A 1 95 ? 5.698 8.221 -0.363 1.00 87.50 95 ILE A N 1
ATOM 694 C CA . ILE A 1 95 ? 5.083 9.498 0.035 1.00 87.50 95 ILE A CA 1
ATOM 695 C C . ILE A 1 95 ? 3.566 9.451 -0.181 1.00 87.50 95 ILE A C 1
ATOM 697 O O . ILE A 1 95 ? 2.803 9.796 0.722 1.00 87.50 95 ILE A O 1
ATOM 701 N N . ILE A 1 96 ? 3.116 8.978 -1.348 1.00 85.75 96 ILE A N 1
ATOM 702 C CA . ILE A 1 96 ? 1.688 8.855 -1.674 1.00 85.75 96 ILE A CA 1
ATOM 703 C C . ILE A 1 96 ? 1.003 7.868 -0.719 1.00 85.75 96 ILE A C 1
ATOM 705 O O . ILE A 1 96 ? -0.051 8.175 -0.160 1.00 85.75 96 ILE A O 1
ATOM 709 N N . GLY A 1 97 ? 1.625 6.713 -0.465 1.00 84.69 97 GLY A N 1
ATOM 710 C CA . GLY A 1 97 ? 1.145 5.720 0.494 1.00 84.69 97 GLY A CA 1
ATOM 711 C C . GLY A 1 97 ? 1.035 6.269 1.914 1.00 84.69 97 GLY A C 1
ATOM 712 O O . GLY A 1 97 ? 0.019 6.066 2.581 1.00 84.69 97 GLY A O 1
ATOM 713 N N . ALA A 1 98 ? 2.039 7.023 2.365 1.00 84.00 98 ALA A N 1
ATOM 714 C CA . ALA A 1 98 ? 2.038 7.670 3.672 1.00 84.00 98 ALA A CA 1
ATOM 715 C C . ALA A 1 98 ? 0.911 8.707 3.803 1.00 84.00 98 ALA A C 1
ATOM 717 O O . ALA A 1 98 ? 0.202 8.716 4.812 1.00 84.00 98 ALA A O 1
ATOM 718 N N . LEU A 1 99 ? 0.709 9.550 2.784 1.00 85.56 99 LEU A N 1
ATOM 719 C CA . LEU A 1 99 ? -0.357 10.556 2.766 1.00 85.56 99 LEU A CA 1
ATOM 720 C C . LEU A 1 99 ? -1.744 9.906 2.789 1.00 85.56 99 LEU A C 1
ATOM 722 O O . LEU A 1 99 ? -2.580 10.278 3.610 1.00 85.56 99 LEU A O 1
ATOM 726 N N . LEU A 1 100 ? -1.983 8.897 1.949 1.00 85.94 100 LEU A N 1
ATOM 727 C CA . LEU A 1 100 ? -3.260 8.179 1.916 1.00 85.94 100 LEU A CA 1
ATOM 728 C C . LEU A 1 100 ? -3.524 7.426 3.227 1.00 85.94 100 LEU A C 1
ATOM 730 O O . LEU A 1 100 ? -4.632 7.485 3.762 1.00 85.94 100 LEU A O 1
ATOM 734 N N . GLY A 1 101 ? -2.499 6.794 3.803 1.00 83.12 101 GLY A N 1
ATOM 735 C CA . GLY A 1 101 ? -2.586 6.160 5.118 1.00 83.12 101 GLY A CA 1
ATOM 736 C C . GLY A 1 101 ? -2.905 7.153 6.242 1.00 83.12 101 GLY A C 1
ATOM 737 O O . GLY A 1 101 ? -3.748 6.884 7.101 1.00 83.12 101 GLY A O 1
ATOM 738 N N . PHE A 1 102 ? -2.291 8.339 6.208 1.00 83.00 102 PHE A N 1
ATOM 739 C CA . PHE A 1 102 ? -2.560 9.432 7.147 1.00 83.00 102 PHE A CA 1
ATOM 740 C C . PHE A 1 102 ? -4.003 9.945 7.031 1.00 83.00 102 PHE A C 1
ATOM 742 O O . PHE A 1 102 ? -4.694 10.093 8.044 1.00 83.00 102 PHE A O 1
ATOM 749 N N . VAL A 1 103 ? -4.488 10.165 5.804 1.00 85.12 103 VAL A N 1
ATOM 750 C CA . VAL A 1 103 ? -5.870 10.597 5.536 1.00 85.12 103 VAL A CA 1
ATOM 751 C C . VAL A 1 103 ? -6.870 9.546 6.025 1.00 85.12 103 VAL A C 1
ATOM 753 O O . VAL A 1 103 ? -7.822 9.892 6.728 1.00 85.12 103 VA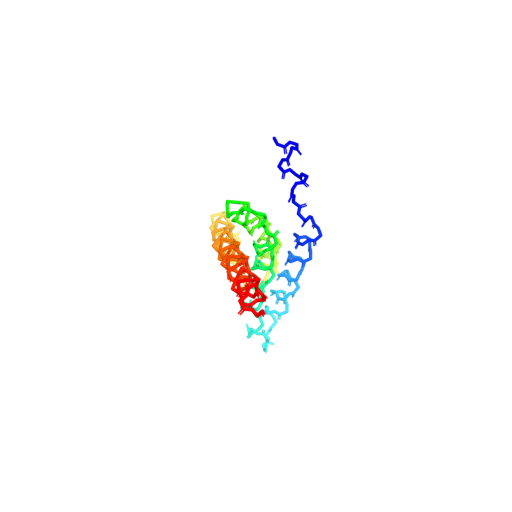L A O 1
ATOM 756 N N . GLY A 1 104 ? -6.628 8.261 5.749 1.00 79.56 104 GLY A N 1
ATOM 757 C CA . GLY A 1 104 ? -7.463 7.166 6.250 1.00 79.56 104 GLY A CA 1
ATOM 758 C C . GLY A 1 104 ? -7.562 7.162 7.781 1.00 79.56 104 GLY A C 1
ATOM 759 O O . GLY A 1 104 ? -8.659 7.087 8.344 1.00 79.56 104 GLY A O 1
ATOM 760 N N . ALA A 1 105 ? -6.433 7.342 8.469 1.00 81.44 105 ALA A N 1
ATOM 761 C CA . ALA A 1 105 ? -6.386 7.374 9.931 1.00 81.44 105 ALA A CA 1
ATOM 762 C C . ALA A 1 105 ? -7.086 8.605 10.538 1.00 81.44 105 ALA A C 1
ATOM 764 O O . ALA A 1 105 ? -7.711 8.514 11.602 1.00 81.44 105 ALA A O 1
ATOM 765 N N . LEU A 1 106 ? -7.025 9.759 9.865 1.00 80.06 106 LEU A N 1
ATOM 766 C CA . LEU A 1 106 ? -7.767 10.958 10.265 1.00 80.06 106 LEU A CA 1
ATOM 767 C C . LEU A 1 106 ? -9.280 10.739 10.207 1.00 80.06 106 LEU A C 1
ATOM 769 O O . LEU A 1 106 ? -9.990 11.084 11.159 1.00 80.06 106 LEU A O 1
ATOM 773 N N . PHE A 1 107 ? -9.770 10.123 9.129 1.00 79.12 107 PHE A N 1
ATOM 774 C CA . PHE A 1 107 ? -11.185 9.784 8.987 1.00 79.12 107 PHE A CA 1
ATOM 775 C C . PHE A 1 107 ? -11.664 8.861 10.109 1.00 79.12 107 PHE A C 1
ATOM 777 O O . PHE A 1 107 ? -12.726 9.102 10.687 1.00 79.12 107 PHE A O 1
ATOM 784 N N . HIS A 1 108 ? -10.862 7.862 10.486 1.00 76.69 108 HIS A N 1
ATOM 785 C CA . HIS A 1 108 ? -11.199 6.958 11.584 1.00 76.69 108 HIS A CA 1
ATOM 786 C C . HIS A 1 108 ? -11.337 7.686 12.926 1.00 76.69 108 HIS A C 1
ATOM 788 O O . HIS A 1 108 ? -12.328 7.515 13.644 1.00 76.69 108 HIS A O 1
ATOM 794 N N . LYS A 1 109 ? -10.382 8.568 13.254 1.00 75.19 109 LYS A N 1
ATOM 795 C CA . LYS A 1 109 ? -10.453 9.372 14.483 1.00 75.19 109 LYS A CA 1
ATOM 796 C C . LYS A 1 109 ? -11.681 10.274 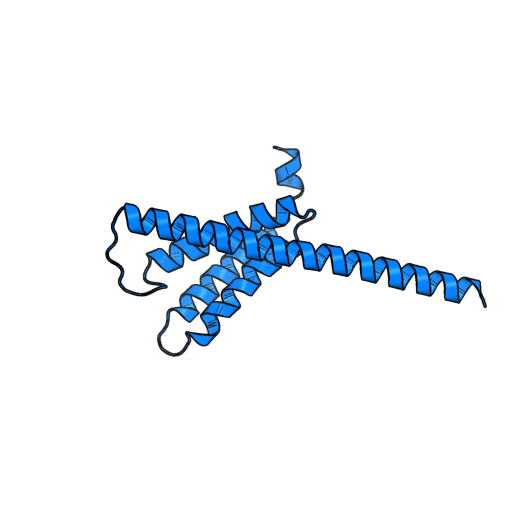14.514 1.00 75.19 109 LYS A C 1
ATOM 798 O O . LYS A 1 109 ? -12.336 10.361 15.555 1.00 75.19 109 LYS A O 1
ATOM 803 N N . ASN A 1 110 ? -11.994 10.939 13.404 1.00 77.62 110 ASN A N 1
ATOM 804 C CA . ASN A 1 110 ? -13.169 11.803 13.326 1.00 77.62 110 ASN A CA 1
ATOM 805 C C . ASN A 1 110 ? -14.461 10.992 13.460 1.00 77.62 110 ASN A C 1
ATOM 807 O O . ASN A 1 110 ? -15.318 11.362 14.259 1.00 77.62 110 ASN A O 1
ATOM 811 N N . TYR A 1 111 ? -14.562 9.835 12.801 1.00 71.06 111 TYR A N 1
ATOM 812 C CA . TYR A 1 111 ? -15.717 8.945 12.924 1.00 71.06 111 TYR A CA 1
ATOM 813 C C . TYR A 1 111 ? -15.952 8.483 14.371 1.00 71.06 111 TYR A C 1
ATOM 815 O O . TYR A 1 111 ? -17.073 8.573 14.882 1.00 71.06 111 TYR A O 1
ATOM 823 N N . ILE A 1 112 ? -14.896 8.059 15.078 1.00 71.94 112 ILE A N 1
ATOM 824 C CA . ILE A 1 112 ? -14.993 7.654 16.489 1.00 71.94 112 ILE A CA 1
ATOM 825 C C . ILE A 1 112 ? -15.449 8.822 17.370 1.00 71.94 112 ILE A C 1
ATOM 827 O O . ILE A 1 112 ? -16.314 8.636 18.229 1.00 71.94 112 ILE A O 1
ATOM 831 N N . LYS A 1 113 ? -14.901 10.028 17.167 1.00 69.88 113 LYS A N 1
ATOM 832 C CA . LYS A 1 113 ? -15.302 11.225 17.924 1.00 69.88 113 LYS A CA 1
ATOM 833 C C . LYS A 1 113 ? -16.780 11.553 17.710 1.00 69.88 113 LYS A C 1
ATOM 835 O O . LYS A 1 113 ? -17.498 11.788 18.681 1.00 69.88 113 LYS A O 1
ATOM 840 N N . THR A 1 114 ? -17.263 11.498 16.471 1.00 71.56 114 THR A N 1
ATOM 841 C CA . THR A 1 114 ? -18.666 11.787 16.146 1.00 71.56 114 THR A CA 1
ATOM 842 C C . THR A 1 114 ? -19.615 10.709 16.673 1.00 71.56 114 THR A C 1
ATOM 844 O O . THR A 1 114 ? -20.697 11.039 17.163 1.00 71.56 114 THR A O 1
ATOM 847 N N . LYS A 1 115 ? -19.222 9.428 16.639 1.00 72.00 115 LYS A N 1
ATOM 848 C CA . LYS A 1 115 ? -20.017 8.327 17.209 1.00 72.00 115 LYS A CA 1
ATOM 849 C C . LYS A 1 115 ? -20.146 8.457 18.729 1.00 72.00 115 LYS A C 1
ATOM 851 O O . LYS A 1 115 ? -21.263 8.423 19.241 1.00 72.00 115 LYS A O 1
ATOM 856 N N . LYS A 1 116 ? -19.036 8.720 19.430 1.00 69.00 116 LYS A N 1
ATOM 857 C CA . LYS A 1 116 ? -19.034 8.961 20.884 1.00 69.00 116 LYS A CA 1
ATOM 858 C C . LYS A 1 116 ? -19.880 10.183 21.263 1.00 69.00 116 LYS A C 1
ATOM 860 O O . LYS A 1 116 ? -20.655 10.117 22.214 1.00 69.00 116 LYS A O 1
ATOM 865 N N . ALA A 1 117 ? -19.814 11.263 20.480 1.00 68.12 117 ALA A N 1
ATOM 866 C CA . ALA A 1 117 ? -20.647 12.450 20.685 1.00 68.12 117 ALA A CA 1
ATOM 867 C C . ALA A 1 117 ? -22.150 12.176 20.462 1.00 68.12 117 ALA A C 1
ATOM 869 O O . ALA A 1 117 ? -22.993 12.704 21.191 1.00 68.12 117 ALA A O 1
ATOM 870 N N . LYS A 1 118 ? -22.511 11.326 19.487 1.00 65.62 118 LYS A N 1
ATOM 871 C CA . LYS A 1 118 ? -23.903 10.896 19.260 1.00 65.62 118 LYS A CA 1
ATOM 872 C C . LYS A 1 118 ? -24.421 9.981 20.376 1.00 65.62 118 LYS A C 1
ATOM 874 O O . LYS A 1 118 ? -25.542 10.187 20.834 1.00 65.62 118 LYS A O 1
ATOM 879 N N . GLU A 1 119 ? -23.622 9.029 20.860 1.00 64.75 119 GLU A N 1
ATOM 880 C CA . GLU A 1 119 ? -24.002 8.159 21.987 1.00 64.75 119 GLU A CA 1
ATOM 881 C C . GLU A 1 119 ? -24.191 8.942 23.292 1.00 64.75 119 GLU A C 1
ATOM 883 O O . GLU A 1 119 ? -25.165 8.712 24.011 1.00 64.75 119 GLU A O 1
ATOM 888 N N . GLN A 1 120 ? -23.322 9.917 23.578 1.00 60.72 120 GLN A N 1
ATOM 889 C CA . GLN A 1 120 ? -23.477 10.795 24.741 1.00 60.72 120 GLN A CA 1
ATOM 890 C C . GLN A 1 120 ? -24.735 11.668 24.639 1.00 60.72 120 GLN A C 1
ATOM 892 O O . GLN A 1 120 ? -25.480 11.783 25.612 1.00 60.72 120 GLN A O 1
ATOM 897 N N . ARG A 1 121 ? -25.043 12.218 23.455 1.00 59.06 121 ARG A N 1
ATOM 898 C CA . ARG A 1 121 ? -26.297 12.962 23.224 1.00 59.06 121 ARG A CA 1
ATOM 899 C C . ARG A 1 121 ? -27.546 12.080 23.358 1.00 59.06 121 ARG A C 1
ATOM 901 O O . ARG A 1 121 ? -28.559 12.549 23.871 1.00 59.06 121 ARG A O 1
ATOM 908 N N . GLY A 1 122 ? -27.484 10.814 22.940 1.00 58.28 122 GLY A N 1
ATOM 909 C CA . GLY A 1 122 ? -28.579 9.848 23.090 1.00 58.28 122 GLY A CA 1
ATOM 910 C C . GLY A 1 122 ? -28.846 9.453 24.547 1.00 58.28 122 GLY A C 1
ATOM 911 O O . GLY A 1 122 ? -30.001 9.405 24.968 1.00 58.28 122 GLY A O 1
ATOM 912 N N . LYS A 1 123 ? -27.788 9.244 25.343 1.00 56.22 123 LYS A N 1
ATOM 913 C CA . LYS A 1 123 ? -27.905 8.966 26.786 1.00 56.22 123 LYS A CA 1
ATOM 914 C C . LYS A 1 123 ? -28.449 10.169 27.565 1.00 56.22 123 LYS A C 1
ATOM 916 O O . LYS A 1 123 ? -29.341 9.991 28.387 1.00 56.22 123 LYS A O 1
ATOM 921 N N . ASN A 1 124 ? -28.021 11.391 27.235 1.00 53.50 124 ASN A N 1
ATOM 922 C CA . ASN A 1 124 ? -28.537 12.605 27.882 1.00 53.50 124 ASN A CA 1
ATOM 923 C C . ASN A 1 124 ? -30.012 12.904 27.545 1.00 53.50 124 ASN A C 1
ATOM 925 O O . ASN A 1 124 ? -30.710 13.516 28.345 1.00 53.50 124 ASN A O 1
ATOM 929 N N . LYS A 1 125 ? -30.513 12.458 26.381 1.00 51.12 125 LYS A N 1
ATOM 930 C CA . LYS A 1 125 ? -31.947 12.532 26.042 1.00 51.12 125 LYS A CA 1
ATOM 931 C C . LYS A 1 125 ? -32.795 11.484 26.771 1.00 51.12 125 LYS A C 1
ATOM 933 O O . LYS A 1 125 ? -33.946 11.772 27.074 1.00 51.12 125 LYS A O 1
ATOM 938 N N . LYS A 1 126 ? -32.252 10.293 27.054 1.00 48.84 126 LYS A N 1
ATOM 939 C CA . LYS A 1 126 ? -32.952 9.257 27.838 1.00 48.84 126 LYS A CA 1
ATOM 940 C C . LYS A 1 126 ? -33.051 9.601 29.324 1.00 48.84 126 LYS A C 1
ATOM 942 O O . LYS A 1 126 ? -34.039 9.239 29.932 1.00 48.84 126 LYS A O 1
ATOM 947 N N . ASN A 1 127 ? -32.078 10.328 29.873 1.00 48.94 127 ASN A N 1
ATOM 948 C CA . ASN A 1 127 ? -32.064 10.733 31.285 1.00 48.94 127 ASN A CA 1
ATOM 949 C C . ASN A 1 127 ? -32.915 11.984 31.592 1.00 48.94 127 ASN A C 1
ATOM 951 O O . ASN A 1 127 ? -32.889 12.486 32.709 1.00 48.94 127 ASN A O 1
ATOM 955 N N . LYS A 1 128 ? -33.599 12.534 30.579 1.00 47.28 128 LYS A N 1
ATOM 956 C CA . LYS A 1 128 ? -34.469 13.721 30.671 1.00 47.28 128 LYS A CA 1
ATOM 957 C C . LYS A 1 128 ? -35.956 13.396 30.450 1.00 47.28 128 LYS A C 1
ATOM 959 O O . LYS A 1 128 ? -36.757 14.321 30.351 1.00 47.28 128 LYS A O 1
ATOM 964 N N . LYS A 1 129 ? -36.290 12.112 30.302 1.00 41.09 129 LYS A N 1
ATOM 965 C CA . LYS A 1 129 ? -37.652 11.569 30.320 1.00 41.09 129 LYS A CA 1
ATOM 966 C C . LYS A 1 129 ? -37.856 10.859 31.647 1.00 41.09 129 LYS A C 1
ATOM 968 O O . LYS A 1 129 ? -39.008 10.887 32.114 1.00 41.09 129 LYS A O 1
#

pLDDT: mean 72.52, std 11.54, range [38.94, 87.5]

Foldseek 3Di:
DVVLVVQQPVVLLVQLLVLLLVQLLQCLDPPSVVSNVVSLVSLLSSLLSHPDLQRLLQSLLVSLVSVLVCVVVQSPHDDDDDPVVSVVSSVVSSVSSSVSSNNSNVVNVVVVVVVVVVVVVVVVVVVVD